Protein AF-A0A8I0B752-F1 (afdb_monomer)

Secondary structure (DSSP, 8-state):
--------HHHHHHHHHHTT--HHHHHHHHHHHHHHHHTTPPSSHHHHHHHHHHHHHHHTTSTT--TT--

Structure (mmCIF, N/CA/C/O backbone):
data_AF-A0A8I0B752-F1
#
_entry.id   AF-A0A8I0B752-F1
#
loop_
_atom_site.group_PDB
_atom_site.id
_atom_site.type_symbol
_atom_site.label_atom_id
_atom_site.label_alt_id
_atom_site.label_comp_id
_atom_site.label_asym_id
_atom_site.label_entity_id
_atom_site.label_seq_id
_atom_site.pdbx_PDB_ins_code
_atom_site.Cartn_x
_atom_site.Cartn_y
_atom_site.Cartn_z
_atom_site.occupancy
_atom_site.B_iso_or_equiv
_atom_site.auth_seq_id
_atom_site.auth_comp_id
_atom_site.auth_asym_id
_atom_site.auth_atom_id
_atom_site.pdbx_PDB_model_num
ATOM 1 N N . ARG A 1 1 ? -13.404 -11.982 11.220 1.00 78.12 1 ARG A N 1
ATOM 2 C CA . ARG A 1 1 ? -13.118 -11.809 9.773 1.00 78.12 1 ARG A CA 1
ATOM 3 C C . ARG A 1 1 ? -12.611 -10.381 9.616 1.00 78.12 1 ARG A C 1
ATOM 5 O O . ARG A 1 1 ? -13.243 -9.523 10.210 1.00 78.12 1 ARG A O 1
ATOM 12 N N . LEU A 1 2 ? -11.488 -10.146 8.934 1.00 91.44 2 LEU A N 1
ATOM 13 C CA . LEU A 1 2 ? -10.884 -8.805 8.820 1.00 91.44 2 LEU A CA 1
ATOM 14 C C . LEU A 1 2 ? -11.707 -7.867 7.913 1.00 91.44 2 LEU A C 1
ATOM 16 O O . LEU A 1 2 ? -11.810 -6.682 8.188 1.00 91.44 2 LEU A O 1
ATOM 20 N N . GLY A 1 3 ? -12.353 -8.421 6.885 1.00 95.94 3 GLY A N 1
ATOM 21 C CA . GLY A 1 3 ? -13.155 -7.690 5.903 1.00 95.94 3 GLY A CA 1
ATOM 22 C C . GLY A 1 3 ? -12.779 -8.124 4.489 1.00 95.94 3 GLY A C 1
ATOM 23 O O . GLY A 1 3 ? -12.142 -9.168 4.331 1.00 95.94 3 GLY A O 1
ATOM 24 N N . ASP A 1 4 ? -13.159 -7.318 3.500 1.00 97.50 4 ASP A N 1
ATOM 25 C CA . ASP A 1 4 ? -12.833 -7.529 2.090 1.00 97.50 4 ASP A CA 1
ATOM 26 C C . ASP A 1 4 ? -11.912 -6.404 1.596 1.00 97.50 4 ASP A C 1
ATOM 28 O O . ASP A 1 4 ? -12.112 -5.236 1.931 1.00 97.50 4 ASP A O 1
ATOM 32 N N . LEU A 1 5 ? -10.909 -6.757 0.789 1.00 97.25 5 LEU A N 1
ATOM 33 C CA . LEU A 1 5 ? -10.027 -5.813 0.104 1.00 97.25 5 LEU A CA 1
ATOM 34 C C . LEU A 1 5 ? -10.229 -5.966 -1.403 1.00 97.25 5 LEU A C 1
ATOM 36 O O . LEU A 1 5 ? -10.081 -7.061 -1.943 1.00 97.25 5 LEU A O 1
ATOM 40 N N . VAL A 1 6 ? -10.550 -4.867 -2.081 1.00 97.94 6 VAL A N 1
ATOM 41 C CA . VAL A 1 6 ? -10.770 -4.840 -3.531 1.00 97.94 6 VAL A CA 1
ATOM 42 C C . VAL A 1 6 ? -9.815 -3.828 -4.143 1.00 97.94 6 VAL A C 1
ATOM 44 O O . VAL A 1 6 ? -9.798 -2.669 -3.737 1.00 97.94 6 VAL A O 1
ATOM 47 N N . LEU A 1 7 ? -9.028 -4.266 -5.124 1.00 97.88 7 LEU A N 1
ATOM 48 C CA . LEU A 1 7 ? -8.087 -3.420 -5.854 1.00 97.88 7 LEU A CA 1
ATOM 49 C C . LEU A 1 7 ? -8.483 -3.360 -7.331 1.00 97.88 7 LEU A C 1
ATOM 51 O O . LEU A 1 7 ? -8.817 -4.379 -7.935 1.00 97.88 7 LEU A O 1
ATOM 55 N N . SER A 1 8 ? -8.416 -2.166 -7.918 1.00 98.12 8 SER A N 1
ATOM 56 C CA . SER A 1 8 ? -8.545 -1.976 -9.366 1.00 98.12 8 SER A CA 1
ATOM 57 C C . SER A 1 8 ? -7.198 -2.243 -10.031 1.00 98.12 8 SER A C 1
ATOM 59 O O . SER A 1 8 ? -6.237 -1.517 -9.772 1.00 98.12 8 SER A O 1
ATOM 61 N N . ALA A 1 9 ? -7.129 -3.258 -10.896 1.00 97.44 9 ALA A N 1
ATOM 62 C CA . ALA A 1 9 ? -5.911 -3.577 -11.641 1.00 97.44 9 ALA A CA 1
ATOM 63 C C . ALA A 1 9 ? -5.439 -2.395 -12.508 1.00 97.44 9 ALA A C 1
ATOM 65 O O . ALA A 1 9 ? -4.243 -2.116 -12.554 1.00 97.44 9 ALA A O 1
ATOM 66 N N . ASP A 1 10 ? -6.377 -1.652 -13.105 1.00 98.44 10 ASP A N 1
ATOM 67 C CA . ASP A 1 10 ? -6.079 -0.475 -13.929 1.00 98.44 10 ASP A CA 1
ATOM 68 C C . ASP A 1 10 ? -5.470 0.659 -13.095 1.00 98.44 10 ASP A C 1
ATOM 70 O O . ASP A 1 10 ? -4.508 1.305 -13.512 1.00 98.44 10 ASP A O 1
ATOM 74 N N . THR A 1 11 ? -5.993 0.882 -11.884 1.00 98.31 11 THR A N 1
ATOM 75 C CA . THR A 1 11 ? -5.434 1.878 -10.959 1.00 98.31 11 THR A CA 1
ATOM 76 C C . THR A 1 11 ? -4.038 1.473 -10.504 1.00 98.31 11 THR A C 1
ATOM 78 O O . THR A 1 11 ? -3.138 2.308 -10.523 1.00 98.31 11 THR A O 1
ATOM 81 N N . VAL A 1 12 ? -3.839 0.196 -10.154 1.00 98.38 12 VAL A N 1
ATOM 82 C CA . VAL A 1 12 ? -2.530 -0.335 -9.744 1.00 98.38 12 VAL A CA 1
ATOM 83 C C . VAL A 1 12 ? -1.507 -0.153 -10.865 1.00 98.38 12 VAL A C 1
ATOM 85 O O . VAL A 1 12 ? -0.407 0.315 -10.597 1.00 98.38 12 VAL A O 1
ATOM 88 N N . ALA A 1 13 ? -1.860 -0.469 -12.114 1.00 98.25 13 ALA A N 1
ATOM 89 C CA . ALA A 1 13 ? -0.966 -0.302 -13.258 1.00 98.25 13 ALA A CA 1
ATOM 90 C C . ALA A 1 13 ? -0.598 1.171 -13.494 1.00 98.25 13 ALA A C 1
ATOM 92 O O . ALA A 1 13 ? 0.584 1.506 -13.544 1.00 98.25 13 ALA A O 1
ATOM 93 N N . ARG A 1 14 ? -1.601 2.059 -13.548 1.00 98.50 14 ARG A N 1
ATOM 94 C CA . ARG A 1 14 ? -1.394 3.501 -13.754 1.00 98.50 14 ARG A CA 1
ATOM 95 C C . ARG A 1 14 ? -0.494 4.118 -12.682 1.00 98.50 14 ARG A C 1
ATOM 97 O O . ARG A 1 14 ? 0.329 4.977 -12.981 1.00 98.50 14 ARG A O 1
ATOM 104 N N . GLU A 1 15 ? -0.685 3.739 -11.425 1.00 98.25 15 GLU A N 1
ATOM 105 C CA . GLU A 1 15 ? 0.076 4.310 -10.313 1.00 98.25 15 GLU A CA 1
ATOM 106 C C . GLU A 1 15 ? 1.464 3.689 -10.164 1.00 98.25 15 GLU A C 1
ATOM 108 O O . GLU A 1 15 ? 2.411 4.414 -9.873 1.00 98.25 15 GLU A O 1
ATOM 113 N N . ALA A 1 16 ? 1.617 2.391 -10.442 1.00 96.19 16 ALA A N 1
ATOM 114 C CA . ALA A 1 16 ? 2.927 1.752 -10.526 1.00 96.19 16 ALA A CA 1
ATOM 115 C C . ALA A 1 16 ? 3.823 2.473 -11.550 1.00 96.19 16 ALA A C 1
ATOM 117 O O . ALA A 1 16 ? 4.971 2.794 -11.249 1.00 96.19 16 ALA A O 1
ATOM 118 N N . GLU A 1 17 ? 3.277 2.814 -12.722 1.00 97.31 17 GLU A N 1
ATOM 119 C CA . GLU A 1 17 ? 3.974 3.626 -13.728 1.00 97.31 17 GLU A CA 1
ATOM 120 C C . GLU A 1 17 ? 4.283 5.042 -13.224 1.00 97.31 17 GLU A C 1
ATOM 122 O O . GLU A 1 17 ? 5.421 5.497 -13.338 1.00 97.31 17 GLU A O 1
ATOM 127 N N . LEU A 1 18 ? 3.299 5.729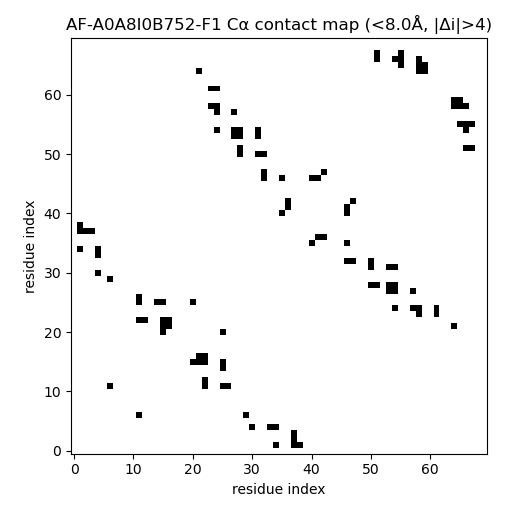 -12.629 1.00 97.31 18 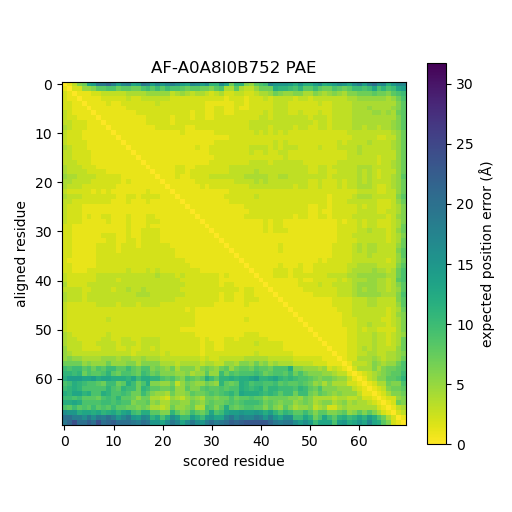LEU A N 1
ATOM 128 C CA . LEU A 1 18 ? 3.457 7.092 -12.103 1.00 97.31 18 LEU A CA 1
ATOM 129 C C . LEU A 1 18 ? 4.575 7.195 -11.056 1.00 97.31 18 LEU A C 1
ATOM 131 O O . LEU A 1 18 ? 5.297 8.191 -11.024 1.00 97.31 18 LEU A O 1
ATOM 135 N N . TYR A 1 19 ? 4.707 6.179 -10.206 1.00 93.94 19 TYR A N 1
ATOM 136 C CA . TYR A 1 19 ? 5.690 6.139 -9.126 1.00 93.94 19 TYR A CA 1
ATOM 137 C C . TYR A 1 19 ? 6.961 5.368 -9.481 1.00 93.94 19 TYR A C 1
ATOM 139 O O . TYR A 1 19 ? 7.809 5.184 -8.613 1.00 93.94 19 TYR A O 1
ATOM 147 N N . LEU A 1 20 ? 7.118 4.949 -10.743 1.00 92.75 20 LEU A N 1
ATOM 148 C CA . LEU A 1 20 ? 8.282 4.200 -11.230 1.00 92.75 20 LEU A CA 1
ATOM 149 C C . LEU A 1 20 ? 8.557 2.927 -10.414 1.00 92.75 20 LEU A C 1
ATOM 151 O O . LEU A 1 20 ? 9.702 2.560 -10.158 1.00 92.75 20 LEU A O 1
ATOM 155 N N . GLN A 1 21 ? 7.493 2.240 -10.007 1.00 91.62 21 GLN A N 1
ATOM 156 C CA . GLN A 1 21 ? 7.559 1.005 -9.236 1.00 91.62 21 GLN A CA 1
ATOM 157 C C . GLN A 1 21 ? 7.099 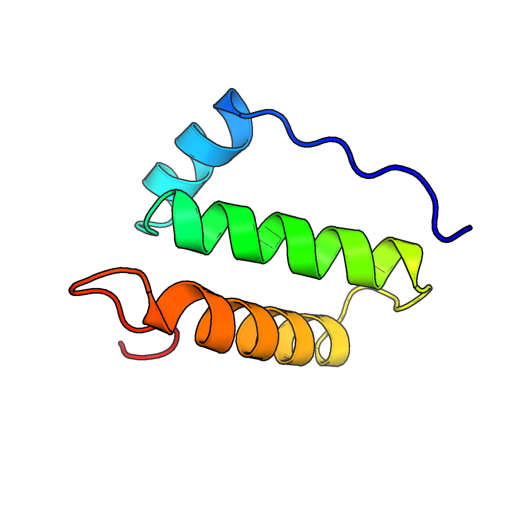-0.179 -10.093 1.00 91.62 21 GLN A C 1
ATOM 159 O O . GLN A 1 21 ? 6.126 -0.064 -10.839 1.00 91.62 21 GLN A O 1
ATOM 164 N N . PRO A 1 22 ? 7.743 -1.356 -9.997 1.00 92.69 22 PRO A N 1
ATOM 165 C CA . PRO A 1 22 ? 7.240 -2.548 -10.662 1.00 92.69 22 PRO A CA 1
ATOM 166 C C . PRO A 1 22 ? 5.822 -2.869 -10.196 1.00 92.69 22 PRO A C 1
ATOM 168 O O . PRO A 1 22 ? 5.536 -2.834 -8.998 1.00 92.69 22 PRO A O 1
ATOM 171 N N . PHE A 1 23 ? 4.957 -3.280 -11.127 1.00 93.50 23 PHE A N 1
ATOM 172 C CA . PHE A 1 23 ? 3.556 -3.606 -10.836 1.00 93.50 23 PHE A CA 1
ATOM 173 C C . PHE A 1 23 ? 3.396 -4.526 -9.618 1.00 93.50 23 PHE A C 1
ATOM 175 O O . PHE A 1 23 ? 2.560 -4.276 -8.757 1.00 93.50 23 PHE A O 1
ATOM 182 N N . ARG A 1 24 ? 4.221 -5.580 -9.514 1.00 92.44 24 ARG A N 1
ATOM 183 C CA . ARG A 1 24 ? 4.159 -6.541 -8.398 1.00 92.44 24 ARG A CA 1
ATOM 184 C C . ARG A 1 24 ? 4.506 -5.908 -7.051 1.00 92.44 24 ARG A C 1
ATOM 186 O O . ARG A 1 24 ? 3.828 -6.201 -6.072 1.00 92.44 24 ARG A O 1
ATOM 193 N N . ALA A 1 25 ? 5.509 -5.033 -7.011 1.00 92.50 25 ALA A N 1
ATOM 194 C CA . ALA A 1 25 ? 5.894 -4.327 -5.793 1.00 92.50 25 ALA A CA 1
ATOM 195 C C . ALA A 1 25 ? 4.811 -3.319 -5.374 1.00 92.50 25 ALA A C 1
ATOM 197 O O . ALA A 1 25 ? 4.401 -3.299 -4.214 1.00 92.50 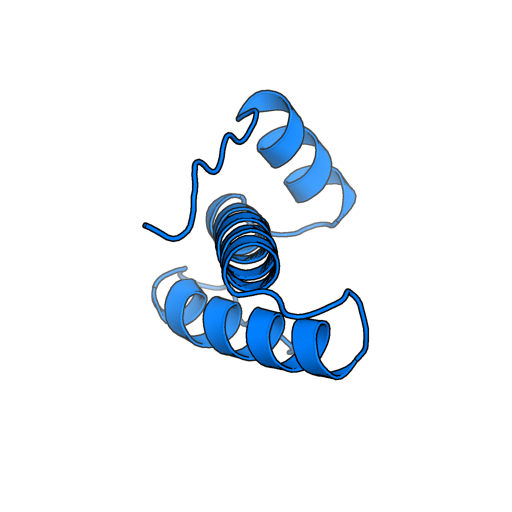25 ALA A O 1
ATOM 198 N N . TYR A 1 26 ? 4.266 -2.554 -6.327 1.00 94.94 26 TYR A N 1
ATOM 199 C CA . TYR A 1 26 ? 3.182 -1.610 -6.044 1.00 94.94 26 TYR A CA 1
ATOM 200 C C . TYR A 1 26 ? 1.885 -2.315 -5.616 1.00 94.94 26 TYR A C 1
ATOM 202 O O . TYR A 1 26 ? 1.224 -1.902 -4.665 1.00 94.94 26 TYR A O 1
ATOM 210 N N . ALA A 1 27 ? 1.545 -3.438 -6.251 1.00 95.69 27 ALA A N 1
ATOM 211 C CA . ALA A 1 27 ? 0.419 -4.268 -5.838 1.00 95.69 27 ALA A CA 1
ATOM 212 C C . ALA A 1 27 ? 0.609 -4.804 -4.411 1.00 95.69 27 ALA A C 1
ATOM 214 O O . ALA A 1 27 ? -0.319 -4.722 -3.607 1.00 95.69 27 ALA A O 1
ATOM 215 N N . ALA A 1 28 ? 1.806 -5.300 -4.071 1.00 94.94 28 ALA A N 1
ATOM 216 C CA . ALA A 1 28 ? 2.123 -5.754 -2.716 1.00 94.94 28 ALA A CA 1
ATOM 217 C C . ALA A 1 28 ? 1.959 -4.623 -1.691 1.00 94.94 28 ALA A C 1
ATOM 219 O O . ALA A 1 28 ? 1.376 -4.850 -0.631 1.00 94.94 28 ALA A O 1
ATOM 220 N N . ARG A 1 29 ? 2.370 -3.395 -2.039 1.00 95.94 29 ARG A N 1
ATOM 221 C CA . ARG A 1 29 ? 2.174 -2.202 -1.203 1.00 95.94 29 ARG A CA 1
ATOM 222 C C . ARG A 1 29 ? 0.699 -1.976 -0.898 1.00 95.94 29 ARG A C 1
ATOM 224 O O . ARG A 1 29 ? 0.335 -1.858 0.267 1.00 95.94 29 ARG A O 1
ATOM 231 N N . LEU A 1 30 ? -0.157 -1.953 -1.921 1.00 97.62 30 LEU A N 1
ATOM 232 C CA . LEU A 1 30 ? -1.595 -1.723 -1.742 1.00 97.62 30 LEU A CA 1
ATOM 233 C C . LEU A 1 30 ? -2.283 -2.865 -0.982 1.00 97.62 30 LEU A C 1
ATOM 235 O O . LEU A 1 30 ? -3.179 -2.610 -0.177 1.00 97.62 30 LEU A O 1
ATOM 239 N N . VAL A 1 31 ? -1.851 -4.112 -1.195 1.00 97.38 31 VAL A N 1
ATOM 240 C CA . VAL A 1 31 ? -2.343 -5.268 -0.433 1.00 97.38 31 VAL A CA 1
ATOM 241 C C . VAL A 1 31 ? -1.956 -5.155 1.039 1.00 97.38 31 VAL A C 1
ATOM 243 O O . VAL A 1 31 ? -2.833 -5.247 1.895 1.00 97.38 31 VAL A O 1
ATOM 246 N N . ALA A 1 32 ? -0.680 -4.919 1.347 1.00 97.19 32 ALA A N 1
ATOM 247 C CA . ALA A 1 32 ? -0.200 -4.785 2.720 1.00 97.19 32 ALA A CA 1
ATOM 248 C C . ALA A 1 32 ? -0.890 -3.615 3.440 1.00 97.19 32 ALA A C 1
ATOM 250 O O . ALA A 1 32 ? -1.447 -3.796 4.521 1.00 97.19 32 ALA A O 1
ATOM 251 N N . HIS A 1 33 ? -0.954 -2.451 2.795 1.00 98.12 33 HIS A N 1
ATOM 252 C CA . HIS A 1 33 ? -1.617 -1.261 3.322 1.00 98.12 33 HIS A CA 1
ATOM 253 C C . HIS A 1 33 ? -3.112 -1.497 3.594 1.00 98.12 33 HIS A C 1
ATOM 255 O O . HIS A 1 33 ? -3.616 -1.210 4.680 1.00 98.12 33 HIS A O 1
ATOM 261 N N . GLY A 1 34 ? -3.825 -2.090 2.630 1.00 97.94 34 GLY A N 1
ATOM 262 C CA . GLY A 1 34 ? -5.238 -2.433 2.774 1.00 97.94 34 GLY A CA 1
ATOM 263 C C . GLY A 1 34 ? -5.495 -3.452 3.887 1.00 97.94 34 GLY A C 1
ATOM 264 O O . GLY A 1 34 ? -6.433 -3.291 4.666 1.00 97.94 34 GLY A O 1
ATOM 265 N N . LEU A 1 35 ? -4.643 -4.472 4.019 1.00 97.81 35 LEU A N 1
ATOM 266 C CA . LEU A 1 35 ? -4.732 -5.453 5.105 1.00 97.81 35 LEU A CA 1
ATOM 267 C C . LEU A 1 35 ? -4.503 -4.818 6.481 1.00 97.81 35 LEU A C 1
ATOM 269 O O . LEU A 1 35 ? -5.218 -5.162 7.422 1.00 97.81 35 LEU A O 1
ATOM 273 N N . LEU A 1 36 ? -3.563 -3.877 6.604 1.00 97.81 36 LEU A N 1
ATOM 274 C CA . LEU A 1 36 ? -3.313 -3.155 7.856 1.00 97.81 36 LEU A CA 1
ATOM 275 C C . LEU A 1 36 ? -4.510 -2.286 8.262 1.00 97.81 36 LEU A C 1
ATOM 277 O O . LEU A 1 36 ? -4.880 -2.267 9.437 1.00 97.81 36 LEU A O 1
ATOM 281 N N . HIS A 1 37 ? -5.186 -1.654 7.299 1.00 98.12 37 HIS A N 1
ATOM 282 C CA . HIS A 1 37 ? -6.460 -0.981 7.558 1.00 98.12 37 HIS A CA 1
ATOM 283 C C . HIS A 1 37 ? -7.537 -1.939 8.067 1.00 98.12 37 HIS A C 1
ATOM 285 O O . HIS A 1 37 ? -8.200 -1.645 9.062 1.00 98.12 37 HIS A O 1
ATOM 291 N N . LEU A 1 38 ? -7.695 -3.103 7.431 1.00 98.00 38 LEU A N 1
ATOM 292 C CA . LEU A 1 38 ? -8.644 -4.125 7.884 1.00 98.00 38 LEU A CA 1
ATOM 293 C C . LEU A 1 38 ? -8.277 -4.702 9.265 1.00 98.00 38 LEU A C 1
ATOM 295 O O . LEU A 1 38 ? -9.155 -5.162 9.994 1.00 98.00 38 LEU A O 1
ATOM 299 N N . ALA A 1 39 ? -7.000 -4.656 9.650 1.00 97.19 39 ALA A N 1
ATOM 300 C CA . ALA A 1 39 ? -6.522 -5.015 10.985 1.00 97.19 39 ALA A CA 1
ATOM 301 C C . ALA A 1 39 ? -6.748 -3.915 12.043 1.00 97.19 39 ALA A C 1
ATOM 303 O O . ALA A 1 39 ? -6.472 -4.141 13.220 1.00 97.19 39 ALA A O 1
ATOM 304 N N . GLY A 1 40 ? -7.278 -2.750 11.655 1.00 96.88 40 GLY A N 1
ATOM 305 C CA . GLY A 1 40 ? -7.590 -1.642 12.560 1.00 96.88 40 GLY A CA 1
ATOM 306 C C . GLY A 1 40 ? -6.426 -0.686 12.830 1.00 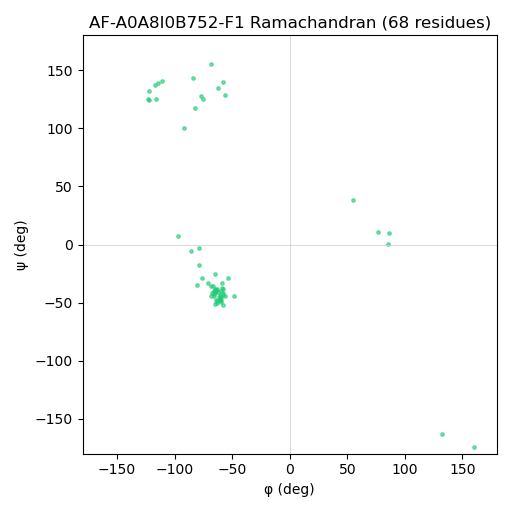96.88 40 GLY A C 1
ATOM 307 O O . GLY A 1 40 ? -6.548 0.166 13.709 1.00 96.88 40 GLY A O 1
ATOM 308 N N . LEU A 1 41 ? -5.318 -0.793 12.089 1.00 97.88 41 LEU A N 1
ATOM 309 C CA . LEU A 1 41 ? -4.214 0.161 12.185 1.00 97.88 41 LEU A CA 1
ATOM 310 C C . LEU A 1 41 ? -4.615 1.471 11.473 1.00 97.88 41 LEU A C 1
ATOM 312 O O . LEU A 1 41 ? -5.027 1.425 10.308 1.00 97.88 41 LEU A O 1
ATOM 316 N N . PRO A 1 42 ? -4.546 2.643 12.132 1.00 97.69 42 PRO A N 1
ATOM 317 C CA . PRO A 1 42 ? -4.771 3.920 11.466 1.00 97.69 42 PRO A CA 1
ATOM 318 C C . PRO A 1 42 ? -3.640 4.237 10.485 1.00 97.69 42 PRO A C 1
ATOM 320 O O . PRO A 1 42 ? -2.504 3.795 10.654 1.00 97.69 42 PRO A O 1
ATOM 323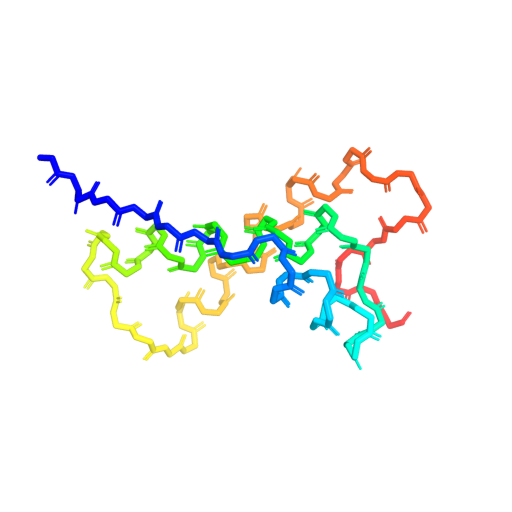 N N . HIS A 1 43 ? -3.949 5.052 9.477 1.00 97.56 43 HIS A N 1
ATOM 324 C CA . HIS A 1 43 ? -2.917 5.563 8.583 1.00 97.56 43 HIS A CA 1
ATOM 325 C C . HIS A 1 43 ? -1.908 6.426 9.356 1.00 97.56 43 HIS A C 1
ATOM 327 O O . HIS A 1 43 ? -2.302 7.276 10.159 1.00 97.56 43 HIS A O 1
ATOM 333 N N . GLY A 1 44 ? -0.617 6.211 9.106 1.00 97.69 44 GLY A N 1
ATOM 334 C CA . GLY A 1 44 ? 0.470 6.944 9.741 1.00 97.69 44 GLY A CA 1
ATOM 335 C C . GLY A 1 44 ? 1.813 6.210 9.657 1.00 97.69 44 GLY A C 1
ATOM 336 O O . GLY A 1 44 ? 1.889 5.135 9.061 1.00 97.69 44 GLY A O 1
ATOM 337 N N . PRO A 1 45 ? 2.861 6.745 10.309 1.00 97.62 45 PRO A N 1
ATOM 338 C CA . PRO A 1 45 ? 4.233 6.252 10.152 1.00 97.62 45 PRO A CA 1
ATOM 339 C C . PRO A 1 45 ? 4.436 4.775 10.515 1.00 97.62 45 PRO A C 1
ATOM 341 O O . PRO A 1 45 ? 5.253 4.093 9.907 1.00 97.62 45 PRO A O 1
ATOM 344 N N . GLU A 1 46 ? 3.690 4.264 11.497 1.00 97.94 46 GLU A N 1
ATOM 345 C CA . GLU A 1 46 ? 3.740 2.846 11.876 1.00 97.94 46 GLU A CA 1
ATOM 346 C C . GLU A 1 46 ? 3.208 1.939 10.757 1.00 97.94 46 GLU A C 1
ATOM 348 O O . GLU A 1 46 ? 3.817 0.921 10.431 1.00 97.94 46 GLU A O 1
ATOM 353 N N . MET A 1 47 ? 2.102 2.335 10.123 1.00 98.06 47 MET A N 1
ATOM 354 C CA . MET A 1 47 ? 1.555 1.627 8.968 1.00 98.06 47 MET A CA 1
ATOM 355 C C . MET A 1 47 ? 2.506 1.685 7.778 1.00 98.06 47 MET A C 1
ATOM 357 O O . MET A 1 47 ? 2.671 0.674 7.097 1.00 98.06 47 MET A O 1
ATOM 361 N N . ASP A 1 48 ? 3.127 2.838 7.531 1.00 97.06 48 ASP A N 1
ATOM 362 C CA . ASP A 1 48 ? 4.087 2.998 6.439 1.00 97.06 48 ASP A CA 1
ATOM 363 C C . ASP A 1 48 ? 5.281 2.052 6.630 1.00 97.06 48 ASP A C 1
ATOM 365 O O . ASP A 1 48 ? 5.591 1.276 5.729 1.00 97.06 48 ASP A O 1
ATOM 369 N N . ALA A 1 49 ? 5.858 2.002 7.836 1.00 96.69 49 ALA A N 1
ATOM 370 C CA . ALA A 1 49 ? 6.969 1.104 8.1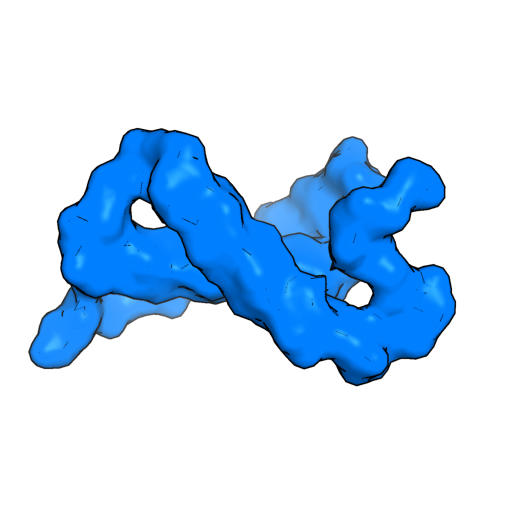54 1.00 96.69 49 ALA A CA 1
ATOM 371 C C . ALA A 1 49 ? 6.608 -0.385 7.993 1.00 96.69 49 ALA A C 1
ATOM 373 O O . ALA A 1 49 ? 7.383 -1.159 7.432 1.00 96.69 49 ALA A O 1
ATOM 374 N N . LEU A 1 50 ? 5.422 -0.800 8.454 1.00 97.06 50 LEU A N 1
ATOM 375 C CA . LEU A 1 50 ? 4.948 -2.180 8.290 1.00 97.06 50 LEU A CA 1
ATOM 376 C C . LEU A 1 50 ? 4.639 -2.521 6.829 1.00 97.06 50 LEU A C 1
ATOM 378 O O . LEU A 1 50 ? 4.879 -3.647 6.393 1.00 97.06 50 LEU A O 1
ATOM 382 N N . THR A 1 51 ? 4.124 -1.554 6.070 1.00 97.00 51 THR A N 1
ATOM 383 C CA . THR A 1 51 ? 3.889 -1.706 4.632 1.00 97.00 51 THR A CA 1
ATOM 384 C C . THR A 1 51 ? 5.214 -1.914 3.911 1.00 97.00 51 THR A C 1
ATOM 386 O O . THR A 1 51 ? 5.338 -2.859 3.138 1.00 97.00 51 THR A O 1
ATOM 389 N N . ASP A 1 52 ? 6.214 -1.082 4.189 1.00 94.31 52 ASP A N 1
ATOM 390 C CA . ASP A 1 52 ? 7.525 -1.162 3.549 1.00 94.31 52 ASP A CA 1
ATOM 391 C C . ASP A 1 52 ? 8.240 -2.479 3.883 1.00 94.31 52 ASP A C 1
ATOM 393 O O . ASP A 1 52 ? 8.815 -3.102 2.990 1.00 94.31 52 ASP A O 1
ATOM 397 N N . LEU A 1 53 ? 8.127 -2.960 5.128 1.00 93.69 53 LEU A N 1
ATOM 398 C CA . LEU A 1 53 ? 8.618 -4.283 5.523 1.00 93.69 53 LEU A CA 1
ATOM 399 C C . LEU A 1 53 ? 7.945 -5.399 4.710 1.00 93.69 53 LEU A C 1
ATOM 401 O O . LEU A 1 53 ? 8.627 -6.253 4.150 1.00 93.69 53 LEU A O 1
ATOM 405 N N . ALA A 1 54 ? 6.613 -5.386 4.608 1.00 93.00 54 ALA A N 1
ATOM 406 C CA . ALA A 1 54 ? 5.879 -6.396 3.847 1.00 93.00 54 ALA A CA 1
ATOM 407 C C . ALA A 1 54 ? 6.232 -6.367 2.351 1.00 93.00 54 ALA A C 1
ATOM 409 O O . ALA A 1 54 ? 6.356 -7.417 1.719 1.00 93.00 54 ALA A O 1
ATOM 410 N N . VAL A 1 55 ? 6.421 -5.174 1.779 1.00 92.81 55 VAL A N 1
ATOM 411 C CA . VAL A 1 55 ? 6.834 -5.028 0.380 1.00 92.81 55 VAL A CA 1
ATOM 412 C C . VAL A 1 55 ? 8.248 -5.545 0.173 1.00 92.81 55 VAL A C 1
ATOM 414 O O . VAL A 1 55 ? 8.458 -6.231 -0.817 1.00 92.81 55 VAL A O 1
ATOM 417 N N . ALA A 1 56 ? 9.192 -5.277 1.077 1.00 89.88 56 ALA A N 1
ATOM 418 C CA . ALA A 1 56 ? 10.560 -5.780 0.965 1.00 89.88 56 ALA A CA 1
ATOM 419 C C . ALA A 1 56 ? 10.604 -7.318 0.899 1.00 89.88 56 ALA A C 1
ATOM 421 O O . ALA A 1 56 ? 11.266 -7.874 0.023 1.00 89.88 56 ALA A O 1
ATOM 422 N N . GLU A 1 57 ? 9.821 -7.998 1.742 1.00 87.00 57 GLU A N 1
ATOM 423 C CA . GLU A 1 57 ? 9.703 -9.464 1.733 1.00 87.00 57 GLU A CA 1
ATOM 424 C C . GLU A 1 57 ? 9.081 -9.993 0.428 1.00 87.00 57 GLU A C 1
ATOM 426 O O . GLU A 1 57 ? 9.548 -10.978 -0.135 1.00 87.00 57 GLU A O 1
ATOM 431 N N . CYS A 1 58 ? 8.052 -9.327 -0.110 1.00 84.12 58 CYS A N 1
ATOM 432 C CA . CYS A 1 58 ? 7.436 -9.723 -1.385 1.00 84.12 58 CYS A CA 1
ATOM 433 C C . CYS A 1 58 ? 8.271 -9.340 -2.619 1.00 84.12 58 CYS A C 1
ATOM 435 O O . CYS A 1 58 ? 8.170 -9.979 -3.668 1.00 84.12 58 CYS A O 1
ATOM 437 N N . ALA A 1 59 ? 9.051 -8.265 -2.527 1.00 80.94 59 ALA A N 1
ATOM 438 C CA . ALA A 1 59 ? 9.873 -7.737 -3.607 1.00 80.94 59 ALA A CA 1
ATOM 439 C C . ALA A 1 59 ? 11.170 -8.529 -3.791 1.00 80.94 59 ALA A C 1
ATOM 441 O O . ALA A 1 59 ? 11.745 -8.457 -4.872 1.00 80.94 59 ALA A O 1
ATOM 442 N N . ALA A 1 60 ? 11.587 -9.328 -2.801 1.00 75.56 60 ALA A N 1
ATOM 443 C CA . ALA A 1 60 ? 12.718 -10.249 -2.926 1.00 75.56 60 ALA A CA 1
ATOM 444 C C . ALA A 1 60 ? 12.589 -11.195 -4.139 1.00 75.56 60 ALA A C 1
ATOM 446 O O . ALA A 1 60 ? 13.592 -11.565 -4.750 1.00 75.56 60 ALA A O 1
ATOM 447 N N . ASP A 1 61 ? 11.357 -11.518 -4.544 1.00 73.31 61 ASP A N 1
ATOM 448 C CA . ASP A 1 61 ? 11.064 -12.351 -5.715 1.00 73.31 61 ASP A CA 1
ATOM 449 C C . ASP A 1 61 ? 11.005 -11.561 -7.043 1.00 73.31 61 ASP A C 1
ATOM 451 O O . ASP A 1 61 ? 10.862 -12.145 -8.123 1.00 73.31 61 ASP A O 1
ATOM 455 N N . VAL A 1 62 ? 11.103 -10.227 -7.009 1.00 79.38 62 VAL A N 1
ATOM 456 C CA . VAL A 1 62 ? 11.088 -9.359 -8.196 1.00 79.38 62 VAL A CA 1
ATOM 457 C C . VAL A 1 62 ? 12.523 -9.133 -8.670 1.00 79.38 62 VAL A C 1
ATOM 459 O O . VAL A 1 62 ? 13.265 -8.311 -8.141 1.00 79.38 62 VAL A O 1
ATOM 462 N N . SER A 1 63 ? 12.928 -9.863 -9.710 1.00 78.50 63 SER A N 1
ATOM 463 C CA . SER A 1 63 ? 14.295 -9.795 -10.239 1.00 78.50 63 SER A CA 1
ATOM 464 C C . SER A 1 63 ? 14.706 -8.374 -10.644 1.00 78.50 63 SER A C 1
ATOM 466 O O . SER A 1 63 ? 14.022 -7.724 -11.432 1.00 78.50 63 SER A O 1
ATOM 468 N N . GLY A 1 64 ? 15.864 -7.922 -10.153 1.00 77.56 64 GLY A N 1
ATOM 469 C CA . GLY A 1 64 ? 16.442 -6.621 -10.509 1.00 77.56 64 GLY A CA 1
ATOM 470 C C . GLY A 1 64 ? 15.781 -5.414 -9.839 1.00 77.56 64 GLY A C 1
ATOM 471 O O . GLY A 1 64 ? 16.073 -4.289 -10.233 1.00 77.56 64 GLY A O 1
ATOM 472 N N . PHE A 1 65 ? 14.913 -5.628 -8.847 1.00 81.56 65 PHE A N 1
ATOM 473 C CA . PHE A 1 65 ? 14.289 -4.571 -8.058 1.00 81.56 65 PHE A CA 1
ATOM 474 C C . PHE A 1 65 ? 14.602 -4.758 -6.570 1.00 81.56 65 PHE A C 1
ATOM 476 O O . PHE A 1 65 ? 14.439 -5.852 -6.037 1.00 81.56 65 PHE A O 1
ATOM 483 N N . ALA A 1 66 ? 15.027 -3.686 -5.902 1.00 79.94 66 ALA A N 1
ATOM 484 C CA . ALA A 1 66 ? 15.234 -3.650 -4.458 1.00 79.94 66 ALA A CA 1
ATOM 485 C C . ALA A 1 66 ? 14.363 -2.539 -3.860 1.00 79.94 66 ALA A C 1
ATOM 487 O O . ALA A 1 66 ? 14.432 -1.389 -4.288 1.00 79.94 66 ALA A O 1
ATOM 488 N N . TRP A 1 67 ? 13.513 -2.888 -2.895 1.00 81.81 67 TRP A N 1
ATOM 489 C CA . TRP A 1 67 ? 12.667 -1.918 -2.205 1.00 81.81 67 TRP A CA 1
ATOM 490 C C . TRP A 1 67 ? 13.489 -1.138 -1.172 1.00 81.81 67 TRP A C 1
ATOM 492 O O . TRP A 1 67 ? 14.132 -1.748 -0.323 1.00 81.81 67 TRP A O 1
ATOM 502 N N . GLY A 1 68 ? 13.443 0.196 -1.216 1.00 71.62 68 GLY A N 1
ATOM 503 C CA . GLY A 1 68 ? 14.122 1.053 -0.234 1.00 71.62 68 GLY A CA 1
ATOM 504 C C . GLY A 1 68 ? 15.595 1.368 -0.528 1.00 71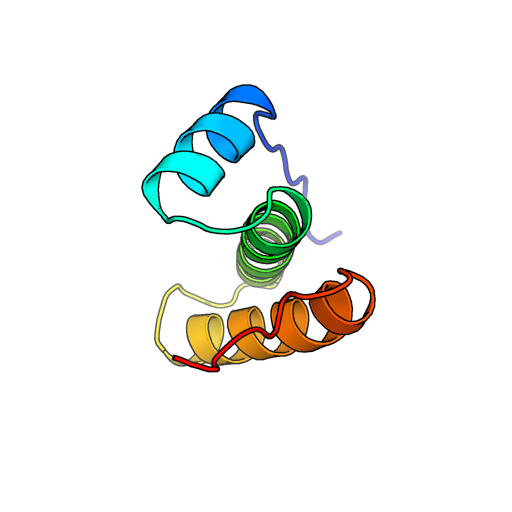.62 68 GLY A C 1
ATOM 505 O O . GLY A 1 68 ? 16.201 2.113 0.238 1.00 71.62 68 GLY A O 1
ATOM 506 N N . GLU A 1 69 ? 16.152 0.867 -1.632 1.00 56.00 69 GLU A N 1
ATOM 507 C CA . GLU A 1 69 ? 17.404 1.390 -2.198 1.00 56.00 69 GLU A CA 1
ATOM 508 C C . GLU A 1 69 ? 17.089 2.6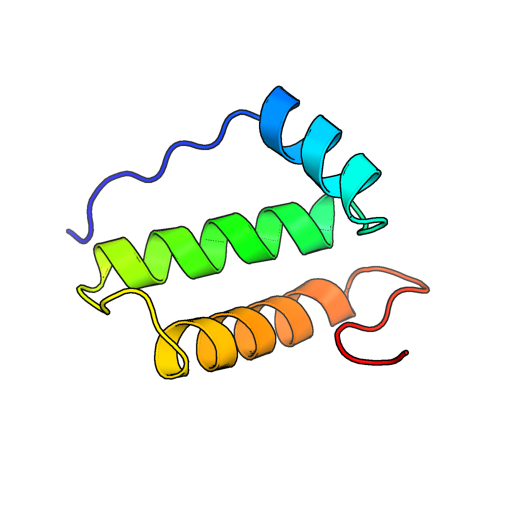13 -3.090 1.00 56.00 69 GLU A C 1
ATOM 510 O O . GLU A 1 69 ? 16.029 2.627 -3.727 1.00 56.00 69 GLU A O 1
ATOM 515 N N . PRO A 1 70 ? 17.945 3.654 -3.112 1.00 46.59 70 PRO A N 1
ATOM 516 C CA . PRO A 1 70 ? 17.775 4.809 -3.997 1.00 46.59 70 PRO A CA 1
ATOM 517 C C . PRO A 1 70 ? 17.886 4.464 -5.489 1.00 46.59 70 PRO A C 1
ATOM 519 O O . PRO A 1 70 ? 18.631 3.522 -5.846 1.00 46.59 70 PRO A O 1
#

Solvent-accessible surface area (backbone atoms only — not comparable to full-atom values): 4206 Å² total; per-residue (Å²): 132,68,78,88,88,86,80,57,69,68,58,45,48,56,47,11,62,74,69,76,39,58,54,69,45,43,47,41,35,55,50,43,45,50,50,39,48,46,71,68,51,66,90,50,72,70,46,50,53,54,22,52,53,53,22,40,66,62,24,72,77,40,86,97,54,68,73,90,62,135

Sequence (70 aa):
RLGDLVLSADTVAREAELYLQPFRAYAARLVAHGLLHLAGLPHGPEMDALTDLAVAECAADVSGFAWGEP

Mean predicted aligned error: 3.54 Å

Foldseek 3Di:
DLDDDDDDLVVLVVVCVVVVHPSQLSVLLSVQLRSCVSVVNDDDDVSVVSSLVSSQVRCVPVPPDGRPDD

pLDDT: mean 91.82, std 9.99, range [46.59, 98.5]

Radius of gyration: 12.22 Å; Cα contacts (8 Å, |Δi|>4): 60; chains: 1; bounding box: 31×19×26 Å

Nearest PDB structures (foldseek):
  7b5r-assembly1_Y  TM=5.497E-01  e=9.894E+00  Homo sapiens
  8bya-assembly1_B  TM=3.927E-01  e=9.894E+00  Homo sapiens